Protein AF-A0A833ZGW6-F1 (afdb_monomer_lite)

Structure (mmCIF, N/CA/C/O backbone):
data_AF-A0A833ZGW6-F1
#
_entry.id   AF-A0A833ZGW6-F1
#
loop_
_atom_site.group_PDB
_atom_site.id
_atom_site.type_symbol
_atom_site.label_atom_id
_atom_site.label_alt_id
_atom_site.label_comp_id
_atom_site.label_asym_id
_atom_site.label_entity_id
_atom_site.label_seq_id
_atom_site.pdbx_PDB_ins_code
_atom_site.Cartn_x
_atom_site.Cartn_y
_atom_site.Cartn_z
_atom_site.occupancy
_atom_site.B_iso_or_equiv
_atom_site.auth_seq_id
_atom_site.auth_comp_id
_atom_site.auth_asym_id
_atom_site.auth_atom_id
_atom_site.pdbx_PDB_model_num
ATOM 1 N N . MET A 1 1 ? -12.914 -3.136 25.057 1.00 40.34 1 MET A N 1
ATOM 2 C CA . MET A 1 1 ? -12.206 -2.341 24.027 1.00 40.34 1 MET A CA 1
ATOM 3 C C . MET A 1 1 ? -12.431 -3.048 22.690 1.00 40.34 1 MET A C 1
ATOM 5 O O . MET A 1 1 ? -12.307 -4.259 22.711 1.00 40.34 1 MET A O 1
ATOM 9 N N . TRP A 1 2 ? -12.841 -2.354 21.614 1.00 33.59 2 TRP A N 1
ATOM 10 C CA . TRP A 1 2 ? -13.220 -2.872 20.262 1.00 33.59 2 TRP A CA 1
ATOM 11 C C . TRP A 1 2 ? -14.664 -3.377 20.008 1.00 33.59 2 TRP A C 1
ATOM 13 O O . TRP A 1 2 ? -14.981 -3.842 18.921 1.00 33.59 2 TRP A O 1
ATOM 23 N N . ARG A 1 3 ? -15.613 -3.227 20.944 1.00 34.78 3 ARG A N 1
ATOM 24 C CA . ARG A 1 3 ? -16.971 -3.818 20.813 1.00 34.78 3 ARG A CA 1
ATOM 25 C C . ARG A 1 3 ? -18.040 -2.976 20.085 1.00 34.78 3 ARG A C 1
ATOM 27 O O . ARG A 1 3 ? -19.224 -3.213 20.300 1.00 34.78 3 ARG A O 1
ATOM 34 N N . ARG A 1 4 ? -17.684 -2.004 19.233 1.00 37.59 4 ARG A N 1
ATOM 35 C CA . ARG A 1 4 ? -18.687 -1.107 18.602 1.00 37.59 4 ARG A CA 1
ATOM 36 C C . ARG A 1 4 ? -18.817 -1.186 17.071 1.00 37.59 4 ARG A C 1
ATOM 38 O O . ARG A 1 4 ? -19.666 -0.488 16.527 1.00 37.59 4 ARG A O 1
ATOM 45 N N . CYS A 1 5 ? -18.089 -2.076 16.388 1.00 43.41 5 CYS A N 1
ATOM 46 C CA . CYS A 1 5 ? -18.105 -2.164 14.914 1.00 43.41 5 CYS A CA 1
ATOM 47 C C . CYS A 1 5 ? -19.217 -3.041 14.301 1.00 43.41 5 CYS A C 1
ATOM 49 O O . CYS A 1 5 ? -19.370 -3.078 13.083 1.00 43.41 5 CYS A O 1
ATOM 51 N N . LEU A 1 6 ? -20.063 -3.700 15.103 1.00 40.69 6 LEU A N 1
ATOM 52 C CA . LEU A 1 6 ? -21.192 -4.476 14.559 1.00 40.69 6 LEU A CA 1
ATOM 53 C C . LEU A 1 6 ? -22.262 -3.598 13.877 1.00 40.69 6 LEU A C 1
ATOM 55 O O . LEU A 1 6 ? -22.944 -4.072 12.974 1.00 40.69 6 LEU A O 1
ATOM 59 N N . CYS A 1 7 ? -22.362 -2.307 14.215 1.00 41.31 7 CYS A N 1
ATOM 60 C CA . CYS A 1 7 ? -23.380 -1.417 13.642 1.00 41.31 7 CYS A CA 1
ATOM 61 C C . CYS A 1 7 ? -23.072 -0.913 12.214 1.00 41.31 7 CYS A C 1
ATOM 63 O O . CYS A 1 7 ? -23.950 -0.331 11.576 1.00 41.31 7 CYS A O 1
ATOM 65 N N . LEU A 1 8 ? -21.854 -1.108 11.687 1.00 41.31 8 LEU A N 1
ATOM 66 C CA . LEU A 1 8 ? -21.473 -0.634 10.343 1.00 41.31 8 LEU A CA 1
ATOM 67 C C . LEU A 1 8 ? -21.807 -1.630 9.228 1.00 41.31 8 LEU A C 1
ATOM 69 O O . LEU A 1 8 ? -22.029 -1.218 8.087 1.00 41.31 8 LEU A O 1
ATOM 73 N N . ARG A 1 9 ? -21.955 -2.918 9.563 1.00 44.41 9 ARG A N 1
ATOM 74 C CA . ARG A 1 9 ? -22.315 -3.971 8.600 1.00 44.41 9 ARG A CA 1
ATOM 75 C C . ARG A 1 9 ? -23.720 -3.752 8.008 1.00 44.41 9 ARG A C 1
ATOM 77 O O . ARG A 1 9 ? -23.925 -3.958 6.813 1.00 44.41 9 ARG A O 1
ATOM 84 N N . ASP A 1 10 ? -24.644 -3.207 8.803 1.00 39.28 10 ASP A N 1
ATOM 85 C CA . ASP A 1 10 ? -26.005 -2.848 8.368 1.00 39.28 10 ASP A CA 1
ATOM 86 C C . ASP A 1 10 ? -26.098 -1.479 7.682 1.00 39.28 10 ASP A C 1
ATOM 88 O O . ASP A 1 10 ? -27.061 -1.204 6.959 1.00 39.28 10 ASP A O 1
ATOM 92 N N . ARG A 1 11 ? -25.112 -0.602 7.904 1.00 43.41 11 ARG A N 1
ATOM 93 C CA . ARG A 1 11 ? -25.034 0.715 7.256 1.00 43.41 11 ARG A CA 1
ATOM 94 C C . ARG A 1 11 ? -24.555 0.583 5.811 1.00 43.41 11 ARG A C 1
ATOM 96 O O . ARG A 1 11 ? -25.098 1.244 4.934 1.00 43.41 11 ARG A O 1
ATOM 103 N N . TRP A 1 12 ? -23.620 -0.332 5.559 1.00 41.00 12 TRP A N 1
ATOM 104 C CA . TRP A 1 12 ? -23.098 -0.646 4.226 1.00 41.00 12 TRP A CA 1
ATOM 105 C C . TRP A 1 12 ? -24.140 -1.268 3.285 1.00 41.00 12 TRP A C 1
ATOM 107 O O . TRP A 1 12 ? -24.272 -0.815 2.149 1.00 41.00 12 TRP A O 1
ATOM 117 N N . ARG A 1 13 ? -24.956 -2.228 3.756 1.00 45.31 13 ARG A N 1
ATOM 118 C CA . ARG A 1 13 ? -26.096 -2.742 2.961 1.00 45.31 13 ARG A CA 1
ATOM 119 C C . ARG A 1 13 ? -27.154 -1.673 2.685 1.00 45.31 13 ARG A C 1
ATOM 121 O O . ARG A 1 13 ? -27.774 -1.706 1.629 1.00 45.31 13 ARG A O 1
ATOM 128 N N . ARG A 1 14 ? -27.367 -0.736 3.618 1.00 42.66 14 ARG A N 1
ATOM 129 C CA . ARG A 1 14 ? -28.329 0.365 3.446 1.00 42.66 14 ARG A CA 1
ATOM 130 C C . ARG A 1 14 ? -27.839 1.446 2.483 1.00 42.66 14 ARG A C 1
ATOM 132 O O . ARG A 1 14 ? -28.653 1.973 1.738 1.00 42.66 14 ARG A O 1
ATOM 139 N N . LEU A 1 15 ? -26.540 1.740 2.446 1.00 44.75 15 LEU A N 1
ATOM 140 C CA . LEU A 1 15 ? -25.967 2.735 1.529 1.00 44.75 15 LEU A CA 1
ATOM 141 C C . LEU A 1 15 ? -26.003 2.294 0.060 1.00 44.75 15 LEU A C 1
ATOM 143 O O . LEU A 1 15 ? -26.149 3.136 -0.816 1.00 44.75 15 LEU A O 1
ATOM 147 N N . LEU A 1 16 ? -25.941 0.988 -0.212 1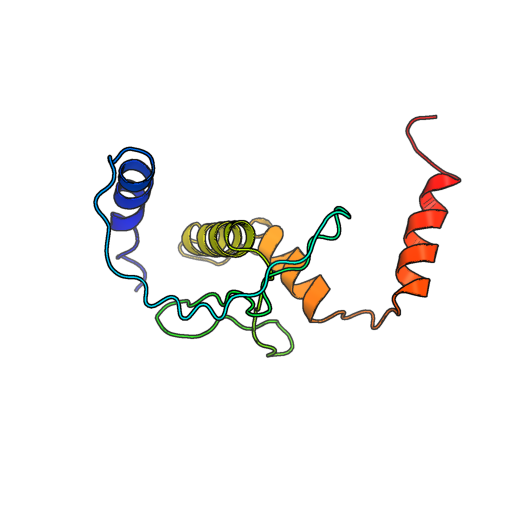.00 48.09 16 LEU A N 1
ATOM 148 C CA . LEU A 1 16 ? -26.084 0.449 -1.569 1.00 48.09 16 LEU A CA 1
ATOM 149 C C . LEU A 1 16 ? -27.545 0.378 -2.052 1.00 48.09 16 LEU A C 1
ATOM 151 O O . LEU A 1 16 ? -27.766 0.068 -3.218 1.00 48.09 16 LEU A O 1
ATOM 155 N N . ASN A 1 17 ? -28.535 0.644 -1.187 1.00 43.34 17 ASN A N 1
ATOM 156 C CA . ASN A 1 17 ? -29.951 0.418 -1.500 1.00 43.34 17 ASN A CA 1
ATOM 157 C C . ASN A 1 17 ? -30.901 1.556 -1.065 1.00 43.34 17 ASN A C 1
ATOM 159 O O . ASN A 1 17 ? -32.078 1.298 -0.816 1.00 43.34 17 ASN A O 1
ATOM 163 N N . GLN A 1 18 ? -30.428 2.805 -0.947 1.00 45.00 18 GLN A N 1
ATOM 164 C CA . GLN A 1 18 ? -31.304 3.960 -0.695 1.00 45.00 18 GLN A CA 1
ATOM 165 C C . GLN A 1 18 ? -31.426 4.889 -1.911 1.00 45.00 18 GLN A C 1
ATOM 167 O O . GLN A 1 18 ? -30.413 5.201 -2.542 1.00 45.00 18 GLN A O 1
ATOM 172 N N . PRO A 1 19 ? -32.647 5.372 -2.226 1.00 34.28 19 PRO A N 1
ATOM 173 C CA . PRO A 1 19 ? -32.834 6.430 -3.200 1.00 34.28 19 PRO A CA 1
ATOM 174 C C . PRO A 1 19 ? -32.322 7.753 -2.618 1.00 34.28 19 PRO A C 1
ATOM 176 O O . PRO A 1 19 ? -32.374 7.993 -1.413 1.00 34.28 19 PRO A O 1
ATOM 179 N N . SER A 1 20 ? -31.814 8.592 -3.514 1.00 43.81 20 SER A N 1
ATOM 180 C CA . SER A 1 20 ? -31.284 9.941 -3.305 1.00 43.81 20 SER A CA 1
ATOM 181 C C . SER A 1 20 ? -31.901 10.713 -2.125 1.00 43.81 20 SER A C 1
ATOM 183 O O . SER A 1 20 ? -32.999 11.257 -2.231 1.00 43.81 20 SER A O 1
ATOM 185 N N . GLY A 1 21 ? -31.150 10.821 -1.028 1.00 34.44 21 GLY A N 1
ATOM 186 C CA . GLY A 1 21 ? -31.451 11.674 0.124 1.00 34.44 21 GLY A CA 1
ATOM 187 C C . GLY A 1 21 ? -30.196 11.839 0.981 1.00 34.44 21 GLY A C 1
ATOM 188 O O . GLY A 1 21 ? -29.859 10.962 1.768 1.00 34.44 21 GLY A O 1
ATOM 189 N N . GLY A 1 22 ? -29.439 12.911 0.737 1.00 38.09 22 GLY A N 1
ATOM 190 C CA . GLY A 1 22 ? -28.065 13.069 1.226 1.00 38.09 22 GLY A CA 1
ATOM 191 C C . GLY A 1 22 ? -27.912 13.399 2.717 1.00 38.09 22 GLY A C 1
ATOM 192 O O . GLY A 1 22 ? -28.857 13.816 3.384 1.00 38.09 22 GLY A O 1
ATOM 193 N N . PRO A 1 23 ? -26.671 13.295 3.221 1.00 30.62 23 PRO A N 1
ATOM 194 C CA . PRO A 1 23 ? -26.151 14.194 4.242 1.00 30.62 23 PRO A CA 1
ATOM 195 C C . PRO A 1 23 ? -24.872 14.906 3.770 1.00 30.62 23 PRO A C 1
ATOM 197 O O . PRO A 1 23 ? -24.031 14.361 3.059 1.00 30.62 23 PRO A O 1
ATOM 200 N N . THR A 1 24 ? -24.748 16.157 4.195 1.00 34.91 24 THR A N 1
ATOM 201 C CA . THR A 1 24 ? -23.763 17.162 3.795 1.00 34.91 24 THR A CA 1
ATOM 202 C C . THR A 1 24 ? -22.326 16.746 4.134 1.00 34.91 24 THR A C 1
ATOM 204 O O . THR A 1 24 ? -21.872 16.888 5.268 1.00 34.91 24 THR A O 1
ATOM 207 N N . ALA A 1 25 ? -21.579 16.266 3.139 1.00 29.47 25 ALA A N 1
ATOM 208 C CA . ALA A 1 25 ? -20.121 16.297 3.158 1.00 29.47 25 ALA A CA 1
ATOM 209 C C . ALA A 1 25 ? -19.681 17.692 2.701 1.00 29.47 25 ALA A C 1
ATOM 211 O O . ALA A 1 25 ? -20.059 18.142 1.618 1.00 29.47 25 ALA A O 1
ATOM 212 N N . ILE A 1 26 ? -18.909 18.404 3.524 1.00 30.33 26 ILE A N 1
ATOM 213 C CA . ILE A 1 26 ? -18.335 19.693 3.124 1.00 30.33 26 ILE A CA 1
ATOM 214 C C . ILE A 1 26 ? -17.171 19.394 2.171 1.00 30.33 26 ILE A C 1
ATOM 216 O O . ILE A 1 26 ? -16.017 19.286 2.577 1.00 30.33 26 ILE A O 1
ATOM 220 N N . VAL A 1 27 ? -17.506 19.217 0.895 1.00 34.41 27 VAL A N 1
ATOM 221 C CA . VAL A 1 27 ? -16.567 19.108 -0.222 1.00 34.41 27 VAL A CA 1
ATOM 222 C C . VAL A 1 27 ? -16.330 20.525 -0.737 1.00 34.41 27 VAL A C 1
ATOM 224 O O . VAL A 1 27 ? -17.216 21.143 -1.322 1.00 34.41 27 VAL A O 1
ATOM 227 N N . ARG A 1 28 ? -15.148 21.091 -0.480 1.00 30.17 28 ARG A N 1
ATOM 228 C CA . ARG A 1 28 ? -14.743 22.356 -1.110 1.00 30.17 28 ARG A CA 1
ATOM 229 C C . ARG A 1 28 ? -14.086 22.021 -2.448 1.00 30.17 28 ARG A C 1
ATOM 231 O O . ARG A 1 28 ? -12.930 21.612 -2.472 1.00 30.17 28 ARG A O 1
ATOM 238 N N . THR A 1 29 ? -14.826 22.189 -3.542 1.00 33.78 29 THR A N 1
ATOM 239 C CA . THR A 1 29 ? -14.340 21.951 -4.910 1.00 33.78 29 THR A CA 1
ATOM 240 C C . THR A 1 29 ? -14.059 23.285 -5.597 1.00 33.78 29 THR A C 1
ATOM 242 O O . THR A 1 29 ? -14.979 24.059 -5.849 1.00 33.78 29 THR A O 1
ATOM 245 N N . GLY A 1 30 ? -12.793 23.564 -5.910 1.00 31.41 30 GLY A N 1
ATOM 246 C CA . GLY A 1 30 ? -12.423 24.564 -6.913 1.00 31.41 30 GLY A CA 1
ATOM 247 C C . GLY A 1 30 ? -12.372 23.891 -8.283 1.00 31.41 30 GLY A C 1
ATOM 248 O O . GLY A 1 30 ? -11.659 22.905 -8.452 1.00 31.41 30 GLY A O 1
ATOM 249 N N . ALA A 1 31 ? -13.173 24.379 -9.228 1.00 39.50 31 ALA A N 1
ATOM 250 C CA . ALA A 1 31 ? -13.339 23.810 -10.560 1.00 39.50 31 ALA A CA 1
ATOM 251 C C . ALA A 1 31 ? -12.144 24.097 -11.486 1.00 39.50 31 ALA A C 1
ATOM 253 O O . ALA A 1 31 ? -11.679 25.233 -11.546 1.00 39.50 31 ALA A O 1
ATOM 254 N N . ASN A 1 32 ? -11.723 23.102 -12.277 1.00 38.59 32 ASN A N 1
ATOM 255 C CA . ASN A 1 32 ? -11.181 23.334 -13.619 1.00 38.59 32 ASN A CA 1
ATOM 256 C C . ASN A 1 32 ? -11.291 22.058 -14.476 1.00 38.59 32 ASN A C 1
ATOM 258 O O . ASN A 1 32 ? -10.923 20.977 -14.019 1.00 38.59 32 ASN A O 1
ATOM 262 N N . ILE A 1 33 ? -11.811 22.175 -15.699 1.00 47.88 33 ILE A N 1
ATOM 263 C CA . ILE A 1 33 ? -12.014 21.063 -16.644 1.00 47.88 33 ILE A CA 1
ATOM 264 C C . ILE A 1 33 ? -10.902 21.122 -17.701 1.00 47.88 33 ILE A C 1
ATOM 266 O O . ILE A 1 33 ? -10.815 22.140 -18.386 1.00 47.88 33 ILE A O 1
ATOM 270 N N . PRO A 1 34 ? -10.105 20.057 -17.920 1.00 43.75 34 PRO A N 1
ATOM 271 C CA . PRO A 1 34 ? -9.297 19.936 -19.125 1.00 43.75 34 PRO A CA 1
ATOM 272 C C . PRO A 1 34 ? -9.758 18.795 -20.045 1.00 43.75 34 PRO A C 1
ATOM 274 O O . PRO A 1 34 ? -10.188 17.721 -19.627 1.00 43.75 34 PRO A O 1
ATOM 277 N N . SER A 1 35 ? -9.656 19.082 -21.337 1.00 48.88 35 SER A N 1
ATOM 278 C CA . SER A 1 35 ? -10.072 18.307 -22.503 1.00 48.88 35 SER A CA 1
ATOM 279 C C . SER A 1 35 ? -9.173 17.110 -22.861 1.00 48.88 35 SER A C 1
ATOM 281 O O . SER A 1 35 ? -7.953 17.179 -22.750 1.00 48.88 35 SER A O 1
ATOM 283 N N . LEU A 1 36 ? -9.815 16.062 -23.398 1.00 43.28 36 LEU A N 1
ATOM 284 C CA . LEU A 1 36 ? -9.385 15.111 -24.447 1.00 43.28 36 LEU A CA 1
ATOM 285 C C . LEU A 1 36 ? -7.884 14.764 -24.584 1.00 43.28 36 LEU A C 1
ATOM 287 O O . LEU A 1 36 ? -7.266 14.919 -25.629 1.00 43.28 36 LEU A O 1
ATOM 291 N N . SER A 1 37 ? -7.335 14.137 -23.554 1.00 44.16 37 SER A N 1
ATOM 292 C CA . SER A 1 37 ? -6.492 12.939 -23.670 1.00 44.16 37 SER A CA 1
ATOM 293 C C . SER A 1 37 ? -6.713 12.170 -22.371 1.00 44.16 37 SER A C 1
ATOM 295 O O . SER A 1 37 ? -6.930 12.790 -21.332 1.00 44.16 37 SER A O 1
ATOM 297 N N . ARG A 1 38 ? -6.776 10.836 -22.390 1.00 39.75 38 ARG A N 1
ATOM 298 C CA . ARG A 1 38 ? -7.153 10.034 -21.208 1.00 39.75 38 ARG A CA 1
ATOM 299 C C . ARG A 1 38 ? -6.023 9.969 -20.166 1.00 39.75 38 ARG A C 1
ATOM 301 O O . ARG A 1 38 ? -5.707 8.906 -19.652 1.00 39.75 38 ARG A O 1
ATOM 308 N N . ALA A 1 39 ? -5.399 11.103 -19.866 1.00 42.22 39 ALA A N 1
ATOM 309 C CA . ALA A 1 39 ? -4.608 11.306 -18.673 1.00 42.22 39 ALA A CA 1
ATOM 310 C C . ALA A 1 39 ? -5.594 11.466 -17.513 1.00 42.22 39 ALA A C 1
ATOM 312 O O . ALA A 1 39 ? -6.298 12.469 -17.410 1.00 42.22 39 ALA A O 1
ATOM 313 N N . TYR A 1 40 ? -5.684 10.452 -16.655 1.00 43.22 40 TYR A N 1
ATOM 314 C CA . TYR A 1 40 ? -6.298 10.615 -15.344 1.00 43.22 40 TYR A CA 1
ATOM 315 C C . TYR A 1 40 ? -5.479 11.674 -14.597 1.00 43.22 40 TYR A C 1
ATOM 317 O O . TYR A 1 40 ? -4.414 11.378 -14.061 1.00 43.22 40 TYR A O 1
ATOM 325 N N . ALA A 1 41 ? -5.933 12.925 -14.641 1.00 43.03 41 ALA A N 1
ATOM 326 C CA . ALA A 1 41 ? -5.483 13.966 -13.739 1.00 43.03 41 ALA A CA 1
ATOM 327 C C . ALA A 1 41 ? -6.297 13.770 -12.455 1.00 43.03 41 ALA A C 1
ATOM 329 O O . ALA A 1 41 ? -7.488 14.099 -12.456 1.00 43.03 41 ALA A O 1
ATOM 330 N N . PRO A 1 42 ? -5.733 13.163 -11.391 1.00 46.34 42 PRO A N 1
ATOM 331 C CA . PRO A 1 42 ? -6.456 13.096 -10.136 1.00 46.34 42 PRO A CA 1
ATOM 332 C C . PRO A 1 42 ? -6.807 14.525 -9.710 1.00 46.34 42 PRO A C 1
ATOM 334 O O . PRO A 1 42 ? -5.986 15.431 -9.903 1.00 46.34 42 PRO A O 1
ATOM 337 N N . PRO A 1 43 ? -8.006 14.754 -9.148 1.00 46.44 43 PRO A N 1
ATOM 338 C CA . PRO A 1 43 ? -8.310 16.037 -8.537 1.00 46.44 43 PRO A CA 1
ATOM 339 C C . PRO A 1 43 ? -7.180 16.377 -7.559 1.00 46.44 43 PRO A C 1
ATOM 341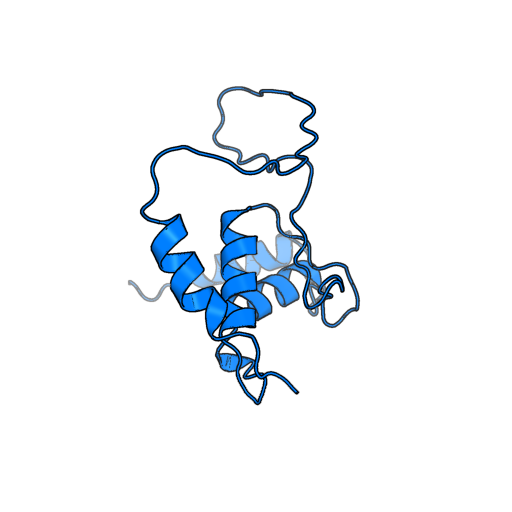 O O . PRO A 1 43 ? -6.700 15.511 -6.831 1.00 46.44 43 PRO A O 1
ATOM 344 N N . ALA A 1 44 ? -6.726 17.630 -7.573 1.00 54.12 44 ALA A N 1
ATOM 345 C CA . ALA A 1 44 ? -5.526 18.101 -6.871 1.00 54.12 44 ALA A CA 1
ATOM 346 C C . ALA A 1 44 ? -5.569 17.964 -5.327 1.00 54.12 44 ALA A C 1
ATOM 348 O O . ALA A 1 44 ? -4.659 18.424 -4.641 1.00 54.12 44 ALA A O 1
ATOM 349 N N . GLY A 1 45 ? -6.613 17.340 -4.774 1.00 66.62 45 GLY A N 1
ATOM 350 C CA . GLY A 1 45 ? -6.731 16.943 -3.378 1.00 66.62 45 GLY A CA 1
ATOM 351 C C . GLY A 1 4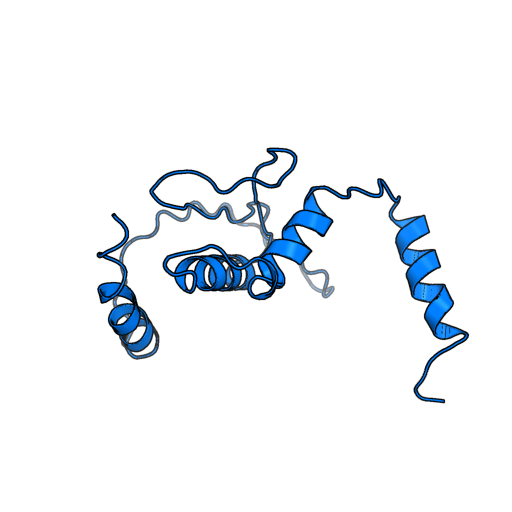5 ? -6.751 15.421 -3.264 1.00 66.62 45 GLY A C 1
ATOM 352 O O . GLY A 1 45 ? -7.636 14.764 -3.806 1.00 66.62 45 GLY A O 1
ATOM 353 N N . GLY A 1 46 ? -5.772 14.859 -2.559 1.00 82.69 46 GLY A N 1
ATOM 354 C CA . GLY A 1 46 ? -5.787 13.445 -2.206 1.00 82.69 46 GLY A CA 1
ATOM 355 C C . GLY A 1 46 ? -6.733 13.157 -1.037 1.00 82.69 46 GLY A C 1
ATOM 356 O O . GLY A 1 46 ? -7.006 14.022 -0.206 1.00 82.69 46 GLY A O 1
ATOM 357 N N . PHE A 1 47 ? -7.224 11.925 -0.971 1.00 89.25 47 PHE A N 1
ATOM 358 C CA . PHE A 1 47 ? -8.084 11.425 0.092 1.00 89.25 47 PHE A CA 1
ATOM 359 C C . PHE A 1 47 ? -7.237 10.905 1.251 1.00 89.25 47 PHE A C 1
ATOM 361 O O . PHE A 1 47 ? -6.273 10.164 1.049 1.00 89.25 47 PHE A O 1
ATOM 368 N N . GLU A 1 48 ? -7.616 11.283 2.467 1.00 90.06 48 GLU A N 1
ATOM 369 C CA . GLU A 1 48 ? -7.006 10.809 3.707 1.00 90.06 48 GLU A CA 1
ATOM 370 C C . GLU A 1 48 ? -7.949 9.830 4.414 1.00 90.06 48 GLU A C 1
ATOM 372 O O . GLU A 1 48 ? -9.173 9.943 4.320 1.00 90.06 48 GLU A O 1
ATOM 377 N N . ILE A 1 49 ? -7.377 8.885 5.157 1.00 90.06 49 ILE A N 1
ATOM 378 C CA . ILE A 1 49 ? -8.127 7.877 5.911 1.00 90.06 49 ILE A CA 1
ATOM 379 C C . ILE A 1 49 ? -7.951 8.159 7.399 1.00 90.06 49 ILE A C 1
ATOM 381 O O . ILE A 1 49 ? -6.825 8.319 7.875 1.00 90.06 49 ILE A O 1
ATOM 385 N N . ASN A 1 50 ? -9.061 8.203 8.136 1.00 91.50 50 ASN A N 1
ATOM 386 C CA . ASN A 1 50 ? -9.071 8.457 9.572 1.00 91.50 50 ASN A CA 1
ATOM 387 C C . ASN A 1 50 ? -9.552 7.220 10.335 1.00 91.50 50 ASN A C 1
ATOM 389 O O . ASN A 1 50 ? -10.639 6.715 10.066 1.00 91.50 50 ASN A O 1
ATOM 393 N N . LEU A 1 51 ? -8.767 6.784 11.319 1.00 88.88 51 LEU A N 1
ATOM 394 C CA . LEU A 1 51 ? -9.106 5.728 12.272 1.00 88.88 51 LEU A CA 1
ATOM 395 C C . LEU A 1 51 ? -9.300 6.370 13.645 1.00 88.88 51 LEU A C 1
ATOM 397 O O . LEU A 1 51 ? -8.379 7.013 14.147 1.00 88.88 51 LEU A O 1
ATOM 401 N N . ASP A 1 52 ? -10.490 6.253 14.236 1.00 84.00 52 ASP A N 1
ATOM 402 C CA . ASP A 1 52 ? -10.806 6.815 15.561 1.00 84.00 52 ASP A CA 1
ATOM 403 C C . ASP A 1 52 ? -10.366 8.284 15.728 1.00 84.00 52 ASP A C 1
ATOM 405 O O . ASP A 1 52 ? -9.756 8.677 16.724 1.00 84.00 52 ASP A O 1
ATOM 409 N N . HIS A 1 53 ? -10.648 9.105 14.711 1.00 84.38 53 HIS A N 1
ATOM 410 C CA . HIS A 1 53 ? -10.277 10.527 14.626 1.00 84.38 53 HIS A CA 1
ATOM 411 C C . HIS A 1 53 ? -8.775 10.824 14.468 1.00 84.38 53 HIS A C 1
ATOM 413 O O . HIS A 1 53 ? -8.374 11.989 14.478 1.00 84.38 53 HIS A O 1
ATOM 419 N N . ARG A 1 54 ? -7.936 9.805 14.266 1.00 88.56 54 ARG A N 1
ATOM 420 C CA . ARG A 1 54 ? -6.514 9.957 13.937 1.00 88.56 54 ARG A CA 1
ATOM 421 C C . ARG A 1 54 ? -6.275 9.680 12.460 1.00 88.56 54 ARG A C 1
ATOM 423 O O . ARG A 1 54 ? -6.790 8.709 11.916 1.00 88.56 54 ARG A O 1
ATOM 430 N N . LYS A 1 55 ? -5.443 10.508 11.828 1.00 91.19 55 LYS A N 1
ATOM 431 C CA . LYS A 1 55 ? -5.005 10.279 10.448 1.00 91.19 55 LYS A CA 1
ATOM 432 C C . LYS A 1 55 ? -4.134 9.028 10.377 1.00 91.19 55 LYS A C 1
ATOM 434 O O . LYS A 1 55 ? -3.185 8.897 11.157 1.00 91.19 55 LYS A O 1
ATOM 439 N N . LEU A 1 56 ? -4.438 8.144 9.433 1.00 91.44 56 LEU A N 1
ATOM 440 C CA . LEU A 1 56 ? -3.605 6.993 9.116 1.00 91.44 56 LEU A CA 1
ATOM 441 C C . LEU A 1 56 ? -2.248 7.469 8.579 1.00 91.44 56 LEU A C 1
ATOM 443 O O . LEU A 1 56 ? -2.158 8.430 7.808 1.00 91.44 56 LEU A O 1
ATOM 447 N N . LYS A 1 57 ? -1.183 6.789 9.001 1.00 93.12 57 LYS A N 1
ATOM 448 C CA . LYS A 1 57 ? 0.191 7.080 8.592 1.00 93.12 57 LYS A CA 1
ATOM 449 C C . LYS A 1 57 ? 0.851 5.845 8.005 1.00 93.12 57 LYS A C 1
ATOM 451 O O . LYS A 1 57 ? 0.513 4.722 8.377 1.00 93.12 57 LYS A O 1
ATOM 456 N N . THR A 1 58 ? 1.810 6.075 7.120 1.00 93.88 58 THR A N 1
ATOM 457 C CA . THR A 1 58 ? 2.682 5.022 6.599 1.00 93.88 58 THR A CA 1
ATOM 458 C C . THR A 1 58 ? 3.726 4.614 7.649 1.00 93.88 58 THR A C 1
ATOM 460 O O . THR A 1 58 ? 3.941 5.350 8.621 1.00 93.88 58 THR A O 1
ATOM 463 N N . PRO A 1 59 ? 4.406 3.463 7.484 1.00 92.44 59 PRO A N 1
ATOM 464 C CA . PRO A 1 59 ? 5.523 3.066 8.343 1.00 92.44 59 PRO A CA 1
ATOM 465 C C . PRO A 1 59 ? 6.622 4.133 8.488 1.00 92.44 59 PRO A C 1
ATOM 467 O O . PRO A 1 59 ? 7.191 4.264 9.569 1.00 92.44 59 PRO A O 1
ATOM 470 N N . GLN A 1 60 ? 6.881 4.947 7.456 1.00 92.06 60 GLN A N 1
ATOM 471 C CA . GLN A 1 60 ? 7.799 6.101 7.538 1.00 92.06 60 GLN A CA 1
ATOM 472 C C . GLN A 1 60 ? 7.163 7.371 8.142 1.00 92.06 60 GLN A C 1
ATOM 474 O O . GLN A 1 60 ? 7.689 8.471 7.981 1.00 92.06 60 GLN A O 1
ATOM 479 N N . ALA A 1 61 ? 6.022 7.244 8.822 1.00 91.38 61 ALA A N 1
ATOM 480 C CA . ALA A 1 61 ? 5.268 8.330 9.446 1.00 91.38 61 ALA A CA 1
ATOM 481 C C . ALA A 1 61 ? 4.779 9.435 8.485 1.00 91.38 61 ALA A C 1
ATOM 483 O O . ALA A 1 61 ? 4.380 10.512 8.946 1.00 91.38 61 ALA A O 1
ATOM 484 N N . LYS A 1 62 ? 4.744 9.171 7.171 1.00 91.00 62 LYS A N 1
ATOM 485 C CA . LYS A 1 62 ? 4.125 10.066 6.183 1.00 91.00 62 LYS A CA 1
ATOM 486 C C . LYS A 1 62 ? 2.604 9.957 6.265 1.00 91.00 62 LYS A C 1
ATOM 488 O O . LYS A 1 62 ? 2.061 8.963 6.750 1.00 91.00 62 LYS A O 1
ATOM 493 N N . LEU A 1 63 ? 1.906 10.990 5.803 1.00 91.19 63 LEU A N 1
ATOM 494 C CA . LEU A 1 63 ? 0.448 10.950 5.706 1.00 91.19 63 LEU A CA 1
ATOM 495 C C . LEU A 1 63 ? 0.026 9.925 4.648 1.00 91.19 63 LEU A C 1
ATOM 497 O O . LEU A 1 63 ? 0.564 9.914 3.541 1.00 91.19 63 LEU A O 1
ATOM 501 N N . PHE A 1 64 ? -0.927 9.060 5.001 1.00 92.62 64 PHE A N 1
ATOM 502 C CA . PHE A 1 64 ? -1.498 8.106 4.059 1.00 92.62 64 PHE A CA 1
ATOM 503 C C . PHE A 1 64 ? -2.520 8.832 3.178 1.00 92.62 64 PHE A C 1
ATOM 505 O O . PHE A 1 64 ? -3.665 9.049 3.582 1.00 92.62 64 PHE A O 1
ATOM 512 N N . THR A 1 65 ? -2.085 9.241 1.988 1.00 92.62 65 THR A N 1
ATOM 513 C CA . THR A 1 65 ? -2.902 10.004 1.040 1.00 92.62 65 THR A CA 1
ATOM 514 C C . THR A 1 65 ? -3.014 9.253 -0.281 1.00 92.62 65 THR A C 1
ATOM 516 O O . THR A 1 65 ? -2.006 8.848 -0.856 1.00 92.62 65 THR A O 1
ATOM 519 N N . VAL A 1 66 ? -4.239 9.074 -0.775 1.00 91.75 66 VAL A N 1
ATOM 520 C CA . VAL A 1 66 ? -4.534 8.328 -2.010 1.00 91.75 66 VAL A CA 1
ATOM 521 C C . VAL A 1 66 ? -5.292 9.191 -3.024 1.00 91.75 66 VAL A C 1
ATOM 523 O O . VAL A 1 66 ? -6.115 10.010 -2.634 1.00 91.75 66 VAL A O 1
ATOM 526 N N . PRO A 1 67 ? -5.053 9.032 -4.338 1.00 90.75 67 PRO A N 1
ATOM 527 C CA . PRO A 1 67 ? -5.600 9.922 -5.371 1.00 90.75 67 PRO A CA 1
ATOM 528 C C . PRO A 1 67 ? -7.041 9.597 -5.802 1.00 90.75 67 PRO A C 1
ATOM 530 O O . PRO A 1 67 ? -7.583 10.273 -6.673 1.00 90.75 67 PRO A O 1
ATOM 533 N N . SER A 1 68 ? -7.645 8.529 -5.273 1.00 89.38 68 SER A N 1
ATOM 534 C CA . SER A 1 68 ? -8.966 8.041 -5.680 1.00 89.38 68 SER A CA 1
ATOM 535 C C . S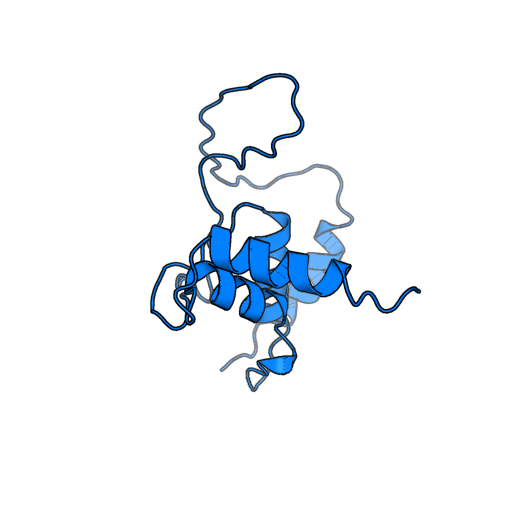ER A 1 68 ? -9.828 7.732 -4.463 1.00 89.38 68 SER A C 1
ATOM 537 O O . SER A 1 68 ? -9.367 7.085 -3.520 1.00 89.38 68 SER A O 1
ATOM 539 N N . GLU A 1 69 ? -11.091 8.150 -4.519 1.00 88.56 69 GLU A N 1
ATOM 540 C CA . GLU A 1 69 ? -12.081 7.898 -3.472 1.00 88.56 69 GLU A CA 1
ATOM 541 C C . GLU A 1 69 ? -12.345 6.398 -3.300 1.00 88.56 69 GLU A C 1
ATOM 543 O O . GLU A 1 69 ? -12.325 5.886 -2.184 1.00 88.56 69 GLU A O 1
ATOM 548 N N . ALA A 1 70 ? -12.506 5.667 -4.408 1.00 91.50 70 ALA A N 1
ATOM 549 C CA . ALA A 1 70 ? -12.749 4.227 -4.380 1.00 91.50 70 ALA A CA 1
ATOM 550 C C . ALA A 1 70 ? -11.611 3.468 -3.678 1.00 91.50 70 ALA A C 1
ATOM 552 O O . ALA A 1 70 ? -11.862 2.546 -2.902 1.00 91.50 70 ALA A O 1
ATOM 553 N N . LEU A 1 71 ? -10.361 3.892 -3.900 1.00 92.38 71 LEU A N 1
ATOM 554 C CA . LEU A 1 71 ? -9.199 3.308 -3.232 1.00 92.38 71 LEU A CA 1
ATOM 555 C C . LEU A 1 71 ? -9.196 3.622 -1.730 1.00 92.38 71 LEU A C 1
ATOM 557 O O . LEU A 1 71 ? -8.927 2.733 -0.924 1.00 92.38 71 LEU A O 1
ATOM 561 N N . ALA A 1 72 ? -9.536 4.855 -1.344 1.00 92.12 72 ALA A N 1
ATOM 562 C CA . ALA A 1 72 ? -9.647 5.238 0.062 1.00 92.12 72 ALA A CA 1
ATOM 563 C C . ALA A 1 72 ? -10.721 4.418 0.796 1.00 92.12 72 ALA A C 1
ATOM 565 O O . ALA A 1 72 ? -10.478 3.925 1.897 1.00 92.12 72 ALA A O 1
ATOM 566 N N . ILE A 1 73 ? -11.877 4.213 0.160 1.00 92.38 73 ILE A N 1
ATOM 567 C CA . ILE A 1 73 ? -12.971 3.386 0.684 1.00 92.38 73 ILE A CA 1
ATOM 568 C C . ILE A 1 73 ? -12.536 1.922 0.829 1.00 92.38 73 ILE A C 1
ATOM 570 O O . ILE A 1 73 ? -12.807 1.298 1.858 1.00 92.38 73 ILE A O 1
ATOM 574 N N . ALA A 1 74 ? -11.846 1.370 -0.171 1.00 94.69 74 ALA A N 1
ATOM 575 C CA . ALA A 1 74 ? -11.371 -0.010 -0.133 1.00 94.69 74 ALA A CA 1
ATOM 576 C C . ALA A 1 74 ? -10.364 -0.232 1.007 1.00 94.69 74 ALA A C 1
ATOM 578 O O . ALA A 1 74 ? -10.512 -1.175 1.782 1.00 94.69 74 ALA A O 1
ATOM 579 N N . VAL A 1 75 ? -9.403 0.681 1.181 1.00 94.00 75 VAL A N 1
ATOM 580 C CA . VAL A 1 75 ? -8.446 0.628 2.298 1.00 94.00 75 VAL A CA 1
ATOM 581 C C . VAL A 1 75 ? -9.161 0.787 3.642 1.00 94.00 75 VAL A C 1
ATOM 583 O O . VAL A 1 75 ? -8.907 0.015 4.560 1.00 94.00 75 VAL A O 1
ATOM 586 N N . ALA A 1 76 ? -10.100 1.728 3.775 1.00 93.56 76 ALA A N 1
ATOM 587 C CA . ALA A 1 76 ? -10.887 1.871 5.003 1.00 93.56 76 ALA A CA 1
ATOM 588 C C . ALA A 1 76 ? -11.662 0.586 5.345 1.00 93.56 76 ALA A C 1
ATOM 590 O O . ALA A 1 76 ? -11.757 0.210 6.512 1.00 93.56 76 ALA A O 1
ATOM 591 N N . THR A 1 77 ? -12.155 -0.120 4.326 1.00 93.44 77 THR A N 1
ATOM 592 C CA . THR A 1 77 ? -12.835 -1.409 4.488 1.00 93.44 77 THR A CA 1
ATOM 593 C C . THR A 1 77 ? -11.868 -2.508 4.934 1.00 93.44 77 THR A C 1
ATOM 595 O O . THR A 1 77 ? -12.225 -3.295 5.807 1.00 93.44 77 THR A O 1
ATOM 598 N N . GLU A 1 78 ? -10.632 -2.553 4.416 1.00 94.75 78 GLU A N 1
ATOM 599 C CA . GLU A 1 78 ? -9.605 -3.493 4.906 1.00 94.75 78 GLU A CA 1
ATOM 600 C C . GLU A 1 78 ? -9.324 -3.303 6.402 1.00 94.75 78 GLU A C 1
ATOM 602 O O . GLU A 1 78 ? -9.166 -4.288 7.128 1.00 94.75 78 GLU A O 1
ATOM 607 N N . TRP A 1 79 ? -9.284 -2.046 6.860 1.00 93.94 79 TRP A N 1
ATOM 608 C CA . TRP A 1 79 ? -9.093 -1.696 8.269 1.00 93.94 79 TRP A CA 1
ATOM 609 C C . TRP A 1 79 ? -10.309 -2.043 9.138 1.00 93.94 79 TRP A C 1
ATOM 611 O O . TRP A 1 79 ? -10.125 -2.590 10.222 1.00 93.94 79 TRP A O 1
ATOM 621 N N . ASP A 1 80 ? -11.535 -1.798 8.666 1.00 91.31 80 ASP A N 1
ATOM 622 C CA . ASP A 1 80 ? -12.773 -2.164 9.383 1.00 91.31 80 ASP A CA 1
ATOM 623 C C . ASP A 1 80 ? -12.970 -3.689 9.485 1.00 91.31 80 ASP A C 1
ATOM 625 O O . ASP A 1 80 ? -13.573 -4.194 10.431 1.00 91.31 80 ASP A O 1
ATOM 629 N N . CYS A 1 81 ? -12.417 -4.456 8.539 1.00 92.75 81 CYS A N 1
ATOM 630 C CA . CYS A 1 81 ? -12.442 -5.920 8.582 1.00 92.75 81 CYS A CA 1
ATOM 631 C C . CYS A 1 81 ? -11.541 -6.525 9.673 1.00 92.75 81 CYS A C 1
ATOM 633 O O . CYS A 1 81 ? -11.686 -7.714 9.983 1.00 92.75 81 CYS A O 1
ATOM 635 N N . GLN A 1 82 ? -10.612 -5.754 10.245 1.00 90.94 82 GLN A N 1
ATOM 636 C CA . GLN A 1 82 ? -9.723 -6.250 11.293 1.00 90.94 82 GLN A CA 1
ATOM 637 C C . GLN A 1 82 ? -10.493 -6.419 12.611 1.00 90.94 82 GLN A C 1
ATOM 639 O O . GLN A 1 82 ? -11.292 -5.573 13.004 1.00 90.94 82 GLN A O 1
ATOM 644 N N . GLN A 1 83 ? -10.266 -7.545 13.286 1.00 90.69 83 GLN A N 1
ATOM 645 C CA . GLN A 1 83 ? -10.923 -7.881 14.555 1.00 90.69 83 GLN A CA 1
ATOM 646 C C . GLN A 1 83 ? -9.950 -7.653 15.723 1.00 90.69 83 GLN A C 1
ATOM 648 O O . GLN A 1 83 ? -9.339 -6.595 15.826 1.00 90.69 83 GLN A O 1
ATOM 653 N N . ASP A 1 84 ? -9.764 -8.653 16.587 1.00 89.19 84 ASP A N 1
ATOM 654 C CA . ASP A 1 84 ? -8.952 -8.541 17.803 1.00 89.19 84 ASP A CA 1
ATOM 655 C C . ASP A 1 84 ? -7.448 -8.367 17.533 1.00 89.19 84 ASP A C 1
ATOM 657 O O . ASP A 1 84 ? -6.702 -7.895 18.388 1.00 89.19 84 ASP A O 1
ATOM 661 N N . THR A 1 85 ? -6.967 -8.773 16.356 1.00 91.19 85 THR A N 1
ATOM 662 C CA . THR A 1 85 ? -5.556 -8.662 15.966 1.00 91.19 85 THR A CA 1
ATOM 663 C C . THR A 1 85 ? -5.447 -8.227 14.515 1.00 91.19 85 THR A C 1
ATOM 665 O O . THR A 1 85 ? -6.104 -8.795 13.642 1.00 91.19 85 THR A O 1
ATOM 668 N N . ILE A 1 86 ? -4.579 -7.246 14.263 1.00 91.06 86 ILE A N 1
ATOM 669 C CA . ILE A 1 86 ? -4.293 -6.746 12.918 1.00 91.06 86 ILE A CA 1
ATOM 670 C C . ILE A 1 86 ? -3.494 -7.806 12.157 1.00 91.06 86 ILE A C 1
ATOM 672 O O . ILE A 1 86 ? -2.375 -8.157 12.536 1.00 91.06 86 ILE A O 1
ATOM 676 N N . LYS A 1 87 ? -4.070 -8.316 11.068 1.00 92.25 87 LYS A N 1
ATOM 677 C CA . LYS A 1 87 ? -3.464 -9.337 10.208 1.00 92.25 87 LYS A CA 1
ATOM 678 C C . LYS A 1 87 ? -2.986 -8.698 8.909 1.00 92.25 87 LYS A C 1
ATOM 680 O O . LYS A 1 87 ? -3.733 -8.633 7.937 1.00 92.25 87 LYS A O 1
ATOM 685 N N . PHE A 1 88 ? -1.719 -8.282 8.864 1.00 90.19 88 PHE A N 1
ATOM 686 C CA . PHE A 1 88 ? -1.142 -7.578 7.705 1.00 90.19 88 PHE A CA 1
ATOM 687 C C . PHE A 1 88 ? -1.297 -8.319 6.371 1.00 90.19 88 PHE A C 1
ATOM 689 O O . PHE A 1 88 ? -1.520 -7.688 5.344 1.00 90.19 88 PHE A O 1
ATOM 696 N N . TYR A 1 89 ? -1.245 -9.654 6.378 1.00 92.19 89 TYR A N 1
ATOM 697 C CA . TYR A 1 89 ? -1.421 -10.463 5.168 1.00 92.19 89 TYR A CA 1
ATOM 698 C C . TYR A 1 89 ? -2.833 -10.386 4.569 1.00 92.19 89 TYR A C 1
ATOM 700 O O . TYR A 1 89 ? -3.031 -10.869 3.465 1.00 92.19 89 TYR A O 1
ATOM 708 N N . THR A 1 90 ? -3.808 -9.808 5.277 1.00 92.81 90 THR A N 1
ATOM 709 C CA . THR A 1 90 ? -5.177 -9.588 4.774 1.00 92.81 90 THR A CA 1
ATOM 710 C C . THR A 1 90 ? -5.396 -8.178 4.224 1.00 92.81 90 THR A C 1
ATOM 712 O O . THR A 1 90 ? -6.483 -7.875 3.747 1.00 92.81 90 THR A O 1
ATOM 715 N N . MET A 1 91 ? -4.380 -7.310 4.296 1.00 94.88 91 MET A N 1
ATOM 716 C CA . MET A 1 91 ? -4.481 -5.876 4.002 1.00 94.88 91 MET A CA 1
ATOM 717 C C . MET A 1 91 ? -3.621 -5.495 2.794 1.00 94.88 91 MET A C 1
ATOM 719 O O . MET A 1 91 ? -2.720 -4.654 2.877 1.00 94.88 91 MET A O 1
ATOM 723 N N . HIS A 1 92 ? -3.847 -6.172 1.669 1.00 95.69 92 HIS A N 1
ATOM 724 C CA . HIS A 1 92 ? -2.995 -6.053 0.488 1.00 95.69 92 HIS A CA 1
ATOM 725 C C . HIS A 1 92 ? -2.990 -4.639 -0.098 1.00 95.69 92 HIS A C 1
ATOM 727 O O . HIS A 1 92 ? -1.925 -4.146 -0.479 1.00 95.69 92 HIS A O 1
ATOM 733 N N . LEU A 1 93 ? -4.137 -3.955 -0.138 1.00 95.19 93 LEU A N 1
ATOM 734 C CA . LEU A 1 93 ? -4.212 -2.589 -0.660 1.00 95.19 93 LEU A CA 1
ATOM 735 C C . LEU A 1 93 ? -3.442 -1.628 0.239 1.00 95.19 93 LEU A C 1
ATOM 737 O O . LEU A 1 93 ? -2.684 -0.793 -0.258 1.00 95.19 93 LEU A O 1
ATOM 741 N N . THR A 1 94 ? -3.566 -1.787 1.556 1.00 94.94 94 THR A N 1
ATOM 742 C CA . THR A 1 94 ? -2.798 -1.008 2.531 1.00 94.94 94 THR A CA 1
ATOM 743 C C . THR A 1 94 ? -1.291 -1.221 2.345 1.00 94.94 94 THR A C 1
ATOM 745 O O . THR A 1 94 ? -0.534 -0.250 2.292 1.00 94.94 94 THR A O 1
ATOM 748 N N . THR A 1 95 ? -0.833 -2.468 2.184 1.00 94.56 95 THR A N 1
ATOM 749 C CA . THR A 1 95 ? 0.588 -2.790 1.953 1.00 94.56 95 THR A CA 1
ATOM 750 C C . THR A 1 95 ? 1.117 -2.202 0.644 1.00 94.56 95 THR A C 1
ATOM 752 O O . THR A 1 95 ? 2.215 -1.635 0.624 1.00 94.56 95 THR A O 1
ATOM 755 N N . LEU A 1 96 ? 0.346 -2.293 -0.443 1.00 94.75 96 LEU A N 1
ATOM 756 C CA . LEU A 1 96 ? 0.717 -1.715 -1.738 1.00 94.75 96 LEU A CA 1
ATOM 757 C C . LEU A 1 96 ? 0.809 -0.188 -1.662 1.00 94.75 96 LEU A C 1
ATOM 759 O O . LEU A 1 96 ? 1.802 0.388 -2.110 1.00 94.75 96 LEU A O 1
ATOM 763 N N . CYS A 1 97 ? -0.169 0.466 -1.032 1.00 94.25 97 CYS A N 1
ATOM 764 C CA . CYS A 1 97 ? -0.159 1.917 -0.848 1.00 94.25 97 CYS A CA 1
ATOM 765 C C . CYS A 1 97 ? 1.029 2.369 0.007 1.00 94.25 97 CYS A C 1
ATOM 767 O O . CYS A 1 97 ? 1.728 3.306 -0.373 1.00 94.25 97 CYS A O 1
ATOM 769 N N . ASN A 1 98 ? 1.316 1.668 1.108 1.00 94.44 98 ASN A N 1
ATOM 770 C CA . ASN A 1 98 ? 2.487 1.950 1.939 1.00 94.44 98 ASN A CA 1
ATOM 771 C C . ASN A 1 98 ? 3.777 1.861 1.120 1.00 94.44 98 ASN A C 1
ATOM 773 O O . ASN A 1 98 ? 4.595 2.772 1.162 1.00 94.44 98 ASN A O 1
ATOM 777 N N . THR A 1 99 ? 3.931 0.808 0.317 1.00 93.62 99 THR A N 1
ATOM 778 C CA . THR A 1 99 ? 5.123 0.618 -0.523 1.00 93.62 99 THR A CA 1
ATOM 779 C C . THR A 1 99 ? 5.255 1.725 -1.571 1.00 93.62 99 THR A C 1
ATOM 781 O O . THR A 1 99 ? 6.354 2.238 -1.785 1.00 93.62 99 THR A O 1
ATOM 784 N N . SER A 1 100 ? 4.142 2.132 -2.188 1.00 92.06 100 SER A N 1
ATOM 785 C CA . SER A 1 100 ? 4.117 3.206 -3.185 1.00 92.06 100 SER A CA 1
ATOM 786 C C . SER A 1 100 ? 4.440 4.582 -2.596 1.00 92.06 100 SER A C 1
ATOM 788 O O . SER A 1 100 ? 5.094 5.377 -3.266 1.00 92.06 100 SER A O 1
ATOM 790 N N . LEU A 1 101 ? 3.977 4.884 -1.379 1.00 91.88 101 LEU A N 1
ATOM 791 C CA . LEU A 1 101 ? 4.190 6.178 -0.715 1.00 91.88 101 LEU A CA 1
ATOM 792 C C . LEU A 1 101 ? 5.578 6.287 -0.069 1.00 91.88 101 LEU A C 1
ATOM 794 O O . LEU A 1 101 ? 6.216 7.344 -0.090 1.00 91.88 101 LEU A O 1
ATOM 798 N N . ASP A 1 102 ? 6.058 5.189 0.508 1.00 93.19 102 ASP A N 1
ATOM 799 C CA . ASP A 1 102 ? 7.317 5.176 1.246 1.00 93.19 102 ASP A CA 1
ATOM 800 C C . ASP A 1 102 ? 8.524 4.907 0.345 1.00 93.19 102 ASP A C 1
ATOM 802 O O . ASP A 1 102 ? 9.621 5.351 0.685 1.00 93.19 102 ASP A O 1
ATOM 806 N N . ASN A 1 103 ? 8.331 4.218 -0.790 1.00 91.19 103 ASN A N 1
ATOM 807 C CA . ASN A 1 103 ? 9.387 3.756 -1.699 1.00 91.19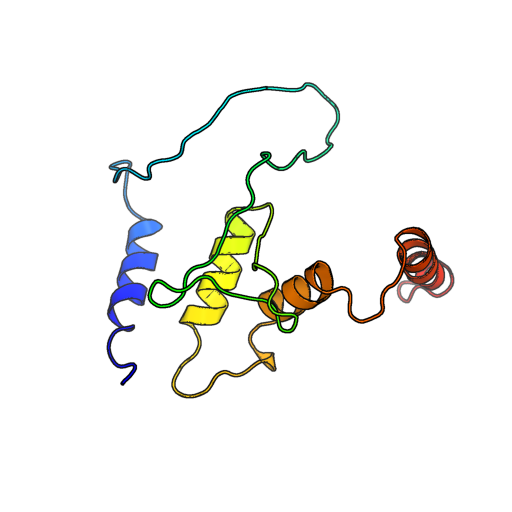 103 ASN A CA 1
ATOM 808 C C . ASN A 1 103 ? 10.631 3.275 -0.924 1.00 91.19 103 ASN A C 1
ATOM 810 O O . ASN A 1 103 ? 11.702 3.879 -1.028 1.00 91.19 103 ASN A O 1
ATOM 814 N N . PRO A 1 104 ? 10.518 2.201 -0.121 1.00 87.75 104 PRO A N 1
ATOM 815 C CA . PRO A 1 104 ? 11.602 1.761 0.759 1.00 87.75 104 PRO A CA 1
ATOM 816 C C . PRO A 1 104 ? 12.881 1.400 -0.009 1.00 87.75 104 PRO A C 1
ATOM 818 O O . PRO A 1 104 ? 13.978 1.542 0.516 1.00 87.75 104 PRO A O 1
ATOM 821 N N . THR A 1 105 ? 12.750 0.977 -1.270 1.00 88.94 105 THR A N 1
ATOM 822 C CA . THR A 1 105 ? 13.885 0.650 -2.146 1.00 88.94 105 THR A CA 1
ATOM 823 C C . THR A 1 105 ? 14.524 1.864 -2.819 1.00 88.94 105 THR A C 1
ATOM 825 O O . THR A 1 105 ? 15.496 1.691 -3.546 1.00 88.94 105 THR A O 1
ATOM 828 N N . GLN A 1 106 ? 13.960 3.062 -2.621 1.00 90.19 106 GLN A N 1
ATOM 829 C CA . GLN A 1 106 ? 14.434 4.337 -3.171 1.00 90.19 106 GLN A CA 1
ATOM 830 C C . GLN A 1 106 ? 14.732 4.280 -4.678 1.00 90.19 106 GLN A C 1
ATOM 832 O O . GLN A 1 106 ? 15.681 4.885 -5.170 1.00 90.19 106 GLN A O 1
ATOM 837 N N . ARG A 1 107 ? 13.922 3.526 -5.432 1.00 90.38 107 ARG A N 1
ATOM 838 C CA . ARG A 1 107 ? 14.120 3.374 -6.876 1.00 90.38 107 ARG A CA 1
ATOM 839 C C . ARG A 1 107 ? 13.570 4.577 -7.617 1.00 90.38 107 ARG A C 1
ATOM 841 O O . ARG A 1 107 ? 12.462 5.035 -7.328 1.00 90.38 107 ARG A O 1
ATOM 848 N N . ASN A 1 108 ? 14.319 5.029 -8.616 1.00 93.12 108 ASN A N 1
ATOM 849 C CA . ASN A 1 108 ? 13.861 6.058 -9.542 1.00 93.12 108 ASN A CA 1
ATOM 850 C C . ASN A 1 108 ? 12.844 5.479 -10.534 1.00 93.12 108 ASN A C 1
ATOM 852 O O . ASN A 1 108 ? 12.849 4.278 -10.822 1.00 93.12 108 ASN A O 1
ATOM 856 N N . LYS A 1 109 ? 12.008 6.347 -11.116 1.00 91.12 109 LYS A N 1
ATOM 857 C CA . LYS A 1 109 ? 10.987 5.960 -12.103 1.00 91.12 109 LYS A CA 1
ATOM 858 C C . LYS A 1 109 ? 11.574 5.111 -13.237 1.00 91.12 109 LYS A C 1
ATOM 860 O O . LYS A 1 109 ? 11.035 4.054 -13.549 1.00 91.12 109 LYS A O 1
ATOM 865 N N . ASP A 1 110 ? 12.722 5.508 -13.779 1.00 94.75 110 ASP A N 1
ATOM 866 C CA . ASP A 1 110 ? 13.365 4.787 -14.883 1.00 94.75 110 ASP A CA 1
ATOM 867 C C . ASP A 1 110 ? 13.886 3.404 -14.484 1.00 94.75 110 ASP A C 1
ATOM 869 O O . ASP A 1 110 ? 13.962 2.504 -15.318 1.00 94.75 110 ASP A O 1
ATOM 873 N N . GLN A 1 111 ? 14.279 3.222 -13.221 1.00 94.62 111 GLN A N 1
ATOM 874 C CA . GLN A 1 111 ? 14.713 1.920 -12.715 1.00 94.62 111 GLN A CA 1
ATOM 875 C C . GLN A 1 111 ? 13.517 0.977 -12.569 1.00 94.62 111 GLN A C 1
ATOM 877 O O . GLN A 1 111 ? 13.624 -0.193 -12.923 1.00 94.62 111 GLN A O 1
ATOM 882 N N . LEU A 1 112 ? 12.373 1.490 -12.101 1.00 93.44 112 LEU A N 1
ATOM 883 C CA . LEU A 1 112 ? 11.127 0.724 -12.023 1.00 93.44 112 LEU A CA 1
ATOM 884 C C . LEU A 1 112 ? 10.623 0.327 -13.413 1.00 93.44 112 LEU A C 1
ATOM 886 O O . LEU A 1 112 ? 10.278 -0.832 -13.619 1.00 93.44 112 LEU A O 1
ATOM 890 N N . ILE A 1 113 ? 10.647 1.257 -14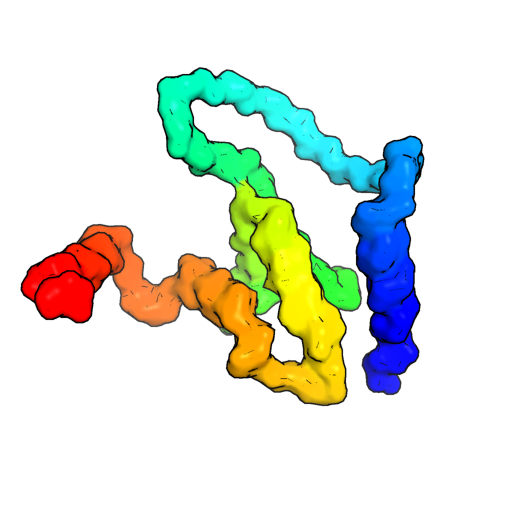.375 1.00 94.88 113 ILE A N 1
ATOM 891 C CA . ILE A 1 113 ? 10.255 0.980 -15.765 1.00 94.88 113 ILE A CA 1
ATOM 892 C C . ILE A 1 113 ? 11.147 -0.111 -16.357 1.00 94.88 113 ILE A C 1
ATOM 894 O O . ILE A 1 113 ? 10.637 -1.096 -16.876 1.00 94.88 113 ILE A O 1
ATOM 898 N N . ARG A 1 114 ? 12.474 0.013 -16.233 1.00 94.81 114 ARG A N 1
ATOM 899 C CA . ARG A 1 114 ? 13.409 -1.006 -16.736 1.00 94.81 114 ARG A CA 1
ATOM 900 C C . ARG A 1 114 ? 13.205 -2.369 -16.079 1.00 94.81 114 ARG A C 1
ATOM 902 O O . ARG A 1 114 ? 13.257 -3.383 -16.766 1.00 94.81 114 ARG A O 1
ATOM 909 N N . ALA A 1 115 ? 12.953 -2.399 -14.771 1.00 93.19 115 ALA A N 1
ATOM 910 C CA . ALA A 1 115 ? 12.674 -3.641 -14.057 1.00 93.19 115 ALA A CA 1
ATOM 911 C C . ALA A 1 115 ? 11.383 -4.313 -14.546 1.00 93.19 115 ALA A C 1
ATOM 913 O O . ALA A 1 115 ? 11.364 -5.530 -14.685 1.00 93.19 115 ALA A O 1
ATOM 914 N N . ALA A 1 116 ? 10.337 -3.535 -14.840 1.00 93.31 116 ALA A N 1
ATOM 915 C CA . ALA A 1 116 ? 9.097 -4.056 -15.409 1.00 93.31 116 ALA A CA 1
ATOM 916 C C . ALA A 1 116 ? 9.295 -4.564 -16.848 1.00 93.31 116 ALA A C 1
ATOM 918 O O . ALA A 1 116 ? 8.870 -5.670 -17.165 1.00 93.31 116 ALA A O 1
ATOM 919 N N . VAL A 1 117 ? 9.997 -3.796 -17.692 1.00 95.12 117 VAL A N 1
ATOM 920 C CA . VAL A 1 117 ? 10.280 -4.157 -19.095 1.00 95.12 117 VAL A CA 1
ATOM 921 C C . VAL A 1 117 ? 11.073 -5.457 -19.201 1.00 95.12 117 VAL A C 1
ATOM 923 O O . VAL A 1 117 ? 10.811 -6.238 -20.103 1.00 95.12 117 VAL A O 1
ATOM 926 N N . LYS A 1 118 ? 11.975 -5.746 -18.254 1.00 93.62 118 LYS A N 1
ATOM 927 C CA . LYS A 1 118 ? 12.747 -6.999 -18.231 1.00 93.62 118 LYS A CA 1
ATOM 928 C C . LYS A 1 118 ? 11.870 -8.261 -18.276 1.00 93.62 118 LYS A C 1
ATOM 930 O O . LYS A 1 118 ? 12.305 -9.270 -18.813 1.00 93.62 118 LYS A O 1
ATOM 935 N N . PHE A 1 119 ? 10.659 -8.221 -17.716 1.00 92.31 119 PHE A N 1
ATOM 936 C CA . PHE A 1 119 ? 9.750 -9.371 -17.737 1.00 92.31 119 PHE A CA 1
ATOM 937 C C . PHE A 1 119 ? 9.064 -9.580 -19.092 1.00 92.31 119 PHE A C 1
ATOM 939 O O . PHE A 1 119 ? 8.554 -10.668 -19.320 1.00 92.31 119 PHE A O 1
ATOM 946 N N . LEU A 1 120 ? 9.077 -8.588 -19.991 1.00 92.81 120 LEU A N 1
ATOM 947 C CA . LEU A 1 120 ? 8.544 -8.746 -21.349 1.00 92.81 120 LEU A CA 1
ATOM 948 C C . LEU A 1 120 ? 9.386 -9.722 -22.179 1.00 92.81 120 LEU A C 1
ATOM 950 O O . LEU A 1 120 ? 8.830 -10.464 -22.980 1.00 92.81 120 LEU A O 1
ATOM 954 N N . ASP A 1 121 ? 10.706 -9.749 -21.963 1.00 90.38 121 ASP A N 1
ATOM 955 C CA . ASP A 1 121 ? 11.614 -10.667 -22.665 1.00 90.38 121 ASP A CA 1
ATOM 956 C C . ASP A 1 121 ? 11.434 -12.127 -22.212 1.00 90.38 121 ASP A C 1
ATOM 958 O O . ASP A 1 121 ? 11.733 -13.058 -22.955 1.00 90.38 121 ASP A O 1
ATOM 962 N N . THR A 1 122 ? 10.964 -12.332 -20.978 1.00 91.31 122 THR A N 1
ATOM 963 C CA . THR A 1 122 ? 10.758 -13.648 -20.354 1.00 91.31 122 THR A CA 1
ATOM 964 C C . THR A 1 122 ? 9.306 -13.822 -19.924 1.00 91.31 122 THR A C 1
ATOM 966 O O . THR A 1 122 ? 9.037 -14.209 -18.781 1.00 91.31 122 THR A O 1
ATOM 969 N N . ASP A 1 123 ? 8.369 -13.451 -20.794 1.00 92.69 123 ASP A N 1
ATOM 970 C CA . ASP A 1 123 ? 6.955 -13.567 -20.463 1.00 92.69 123 ASP A CA 1
ATOM 971 C C . ASP A 1 123 ? 6.523 -15.039 -20.390 1.00 92.69 123 ASP A C 1
ATOM 973 O O . ASP A 1 123 ? 7.032 -15.911 -21.091 1.00 92.69 123 ASP A O 1
ATOM 977 N N . THR A 1 124 ? 5.582 -15.315 -19.494 1.00 90.62 124 THR A N 1
ATOM 978 C CA . THR A 1 124 ? 5.121 -16.677 -19.168 1.00 90.62 124 THR A CA 1
ATOM 979 C C . THR A 1 124 ? 3.996 -17.182 -20.064 1.00 90.62 124 THR A C 1
ATOM 981 O O . THR A 1 124 ? 3.626 -18.348 -19.973 1.00 90.62 124 THR A O 1
ATOM 984 N N . ILE A 1 125 ? 3.428 -16.314 -20.903 1.00 87.75 125 ILE A N 1
ATOM 985 C CA . ILE A 1 125 ? 2.299 -16.628 -21.795 1.00 87.75 125 ILE A CA 1
ATOM 986 C C . ILE A 1 125 ? 2.802 -17.100 -23.178 1.00 87.75 125 ILE A C 1
ATOM 988 O O . ILE A 1 125 ? 2.024 -17.224 -24.122 1.00 87.75 125 ILE A O 1
ATOM 992 N N . TRP A 1 126 ? 4.101 -17.378 -23.301 1.00 57.53 126 TRP A N 1
ATOM 993 C CA . TRP A 1 126 ? 4.726 -17.867 -24.529 1.00 57.53 126 TRP A CA 1
ATOM 994 C C . TRP A 1 126 ? 4.828 -19.392 -24.588 1.00 57.53 126 TRP A C 1
ATOM 996 O O . TRP A 1 126 ? 5.107 -20.015 -23.538 1.00 57.53 126 TRP A O 1
#

Organism: NCBI:txid89673

Radius of gyration: 19.0 Å; chains: 1; bounding box: 48×42×49 Å

Foldseek 3Di:
DQPPLPVVVVVVVVVVDDDDDDDDDPDDDDDDDDDDDPDPPQRPAWDWADDPNHTDAAPVRHGQTHSDPVLNVVQNVLVSPDGPDNDVVSRVSNVVSSCVVVVVVPDDPVRVVVVVVVCVVVPPVD

pLDDT: mean 73.41, std 24.78, range [29.47, 95.69]

InterPro domains:
  IPR011419 ATP12, ATP synthase F1-assembly protein [PF07542] (44-125)
  IPR011419 ATP12, ATP synthase F1-assembly protein [PTHR21013] (44-125)
  IPR023335 ATP12 orthogonal Bundle domain superfamily [G3DSA:1.10.3580.10] (91-126)
  IPR042272 ATP12, ATP synthase F1-assembly protein, N-terminal [G3DSA:3.30.2180.10] (36-88)

Sequence (126 aa):
MWRRCLCLRDRWRRLLNQPSGGPTAIVRTGANIPSLSRAYAPPAGGFEINLDHRKLKTPQAKLFTVPSEALAIAVATEWDCQQDTIKFYTMHLTTLCNTSLDNPTQRNKDQLIRAAVKFLDTDTIW

Secondary structure (DSSP, 8-state):
--TTGGGGHHHHHHHTT--S---------------SS------SS-EE-EETTEEPB-TTS-B-EES-HHHHHHHHHHHHT--SS--GGG-HHHHHHHHHHH-TT---HHHHHHHHHTTTTT-TT-

=== Feature glossary ===
A reading guide for the features in this record.

Start from the sequence.

  · This is the polypeptide sequence — one letter per residue, N-terminus first. Length ranges from a few dozen residues for small domains to over a thousand for large multi-domain proteins.

Fold it, and you get atomic coordinates and the backbone conformation that goes with them.

  · Structure coordinates are given as an mmCIF _atom_site loop: one row per atom with element, residue name, chain id, sequence number, and x/y/z position in Å. Only the four main-chain atoms per residue are included here; side chains are omitted to keep the record compact.

  · Backbone dihedral angles. Every residue except chain termini has a φ (preceding-C → N → Cα → C) and a ψ (N → Cα → C → next-N). They are reported in degrees following the IUPAC sign convention. Secondary structure is essentially a statement about which (φ, ψ) basin each residue occupies.

  · The SS8 string is DSSP's per-residue secondary-structure call. α-helix (H) means an i→i+4 H-bond ladder; β-strand (E) means the residue participates in a β-sheet; 3₁₀ (G) and π (I) are tighter and wider helices; T/S are turns/bends; '-' is loop.

  · SS3 is a coarse helix/strand/coil call (letters a/b/c) made by the P-SEA algorithm from inter-Cα distances and dihedrals. It is less detailed than DSSP but needs only Cα positions.

Summarize the fold with a handful of shape descriptors and a per-residue structural alphabet.

  · Radius of gyration (Rg) is the root-mean-square distance of Cα atoms from their centroid — a single number for overall size and compactness. A globular domain of N residues has Rg ≈ 2.2·N^0.38 Å; an extended or disordered chain has a much larger Rg. The Cα contact count is the number of residue pairs whose Cα atoms are within 8 Å and are more than four positions apart in sequence — a standard proxy for tertiary packing density. The bounding box is the smallest axis-aligned box enclosing all Cα atoms.

  · The Foldseek 3Di string encodes local tertiary geometry as a 20-letter alphabet — one character per residue — derived from the relative positions of nearby Cα atoms. Unlike the amino-acid sequence, 3Di is a direct function of the 3D structure, so two proteins with the same fold have similar 3Di strings even at low sequence identity.

  · Solvent-accessible surface area (SASA) is the area in Å² traced out by the centre of a 1.4 Å probe sphere (a water molecule) rolled over the protein's van der Waals surface (Shrake–Rupley / Lee–Richards construction). Buried residues have near-zero SASA; fully exposed residues can exceed 200 Å². The total SASA scales roughly with the number of surface residues.

Ask how reliable the model is.

  · pLDDT (predicted Local Distance Difference Test) is AlphaFold's per-residue confidence score, ranging from 0 to 100. Values above 90 indicate high confidence (typically well-packed cores); 70–90 is confident; 50–70 low confidence; below 50 usually means the region is disordered or the prediction is unreliable there. AlphaFold stores pLDDT in the mmCIF B-factor column.

  · B-factor (Debye–Waller factor) reflects atomic displacement in the crystal lattice. It is an experimental observable (units Å²), not a prediction; low values mean the atom is pinned down, high values mean it moves or is heterogeneous across the crystal.

  · Predicted Aligned Error (PAE) is an AlphaFold confidence matrix: entry (i, j) is the expected error in the position of residue j, in ångströms, when the prediction is superimposed on the true structure at residue i. Low PAE within a block of residues means that block is internally rigid and well-predicted; high PAE between two blocks means their relative placement is uncertain even if each block individually is confident.

Place it in context: what it resembles, what it is annotated as, and how it looks.

  · Nearest PDB neighbors are the top structural matches found by Foldseek when searching this structure against the entire Protein Data Bank. Each hit reports a TM-score (0 to 1; >0.5 almost always implies the same fold) and an E-value. These are *structural* homologs — they may share no detectable sequence similarity.

  · Functional annotations link the protein to curated databases. InterPro entries identify conserved domains and families by matching the sequence against member-database signatures (Pfam, PROSITE, CDD, …). Gene Ontology (GO) terms describe molecular function, biological process, and cellular component in a controlled vocabulary. CATH places the structure in a hierarchical fold classification (Class/Architecture/Topology/Homologous-superfamily). The organism is the source species.

  · Three diagnostic plots accompany the record. The Cα contact map visualizes the tertiary structure as a 2D adjacency matrix (8 Å cutoff, sequence-local contacts suppressed). The Ramachandran plot shows the distribution of backbone (φ, ψ) torsions, with points in the α and β basins reflecting secondary structure content. The PAE plot shows AlphaFold's inter-residue confidence as a color matrix.

  · Six rendered views show the 3D structure from the faces of a cube — i.e. along ±x, ±y, ±z. Rendering representation is drawn randomly per protein from cartoon (secondary-structure ribbons), sticks (backbone bonds), or molecular surface; coloring is either N→C rainbow (blue at the N-terminus through red at the C-terminus) or one color per chain.